Protein AF-A0A4Q0J2Z1-F1 (afdb_monomer)

Mean predicted aligned error: 15.27 Å

Sequence (158 aa):
METSNTNLTDQEILFCDLFAHGEAPFGGNAARCYQEVFNDTSKRTKSRAARLLARPEIQEYLKSLDELTYEEAKYMKTFLRENLISIIEECSTAELRDRKGVIQSPAAMRSIAVNAVKALMELYPVKAAQENKLKIEGSGEGGITFNVIMPEQPKQES

Nearest PDB structures (foldseek):
  8buu-assembly1_9  TM=5.114E-01  e=9.979E+00  Neobacillus vireti

Solvent-accessible surface area (backbone atoms only — not comparable to full-atom values): 9581 Å² total; per-residue (Å²): 132,86,74,77,92,60,102,61,52,74,58,55,49,52,33,46,50,34,25,74,70,30,60,88,81,22,38,79,27,49,42,49,23,40,26,70,62,68,69,40,85,55,95,55,33,54,61,52,29,53,53,52,62,67,34,68,72,49,44,53,50,51,48,50,53,53,51,48,53,50,49,51,51,51,50,50,53,51,53,53,48,54,52,38,50,50,49,35,55,50,38,74,72,63,81,53,58,49,99,86,66,50,76,52,75,64,64,62,40,50,53,52,28,52,52,35,52,50,52,50,42,69,78,50,53,75,69,65,70,63,60,76,78,63,74,74,82,83,81,70,97,72,81,89,78,81,86,80,82,78,82,81,77,81,80,82,81,130

Structure (mmCIF, N/CA/C/O backbone):
data_AF-A0A4Q0J2Z1-F1
#
_entry.id   AF-A0A4Q0J2Z1-F1
#
loop_
_atom_site.group_PDB
_atom_site.id
_atom_site.type_symbol
_atom_site.label_atom_id
_atom_site.label_alt_id
_atom_site.label_comp_id
_atom_site.label_asym_id
_atom_site.label_entity_id
_atom_site.label_seq_id
_atom_site.pdbx_PDB_ins_code
_atom_site.Cartn_x
_atom_site.Cartn_y
_atom_site.Cartn_z
_atom_site.occupancy
_atom_site.B_iso_or_equiv
_atom_site.auth_seq_id
_atom_site.auth_comp_id
_atom_site.auth_asym_id
_atom_site.auth_atom_id
_atom_site.pdbx_PDB_model_num
ATOM 1 N N . MET A 1 1 ? -4.831 -21.238 2.601 1.00 35.28 1 MET A N 1
ATOM 2 C CA . MET A 1 1 ? -4.137 -20.245 3.440 1.00 35.28 1 MET A CA 1
ATOM 3 C C . MET A 1 1 ? -4.874 -20.258 4.760 1.00 35.28 1 MET A C 1
ATOM 5 O O . MET A 1 1 ? -6.058 -19.954 4.767 1.00 35.28 1 MET A O 1
ATOM 9 N N . GLU A 1 2 ? -4.252 -20.814 5.793 1.00 39.03 2 GLU A N 1
ATOM 10 C CA . GLU A 1 2 ? -4.885 -21.040 7.094 1.00 39.03 2 GLU A CA 1
ATOM 11 C C . GLU A 1 2 ? -5.080 -19.693 7.792 1.00 39.03 2 GLU A C 1
ATOM 13 O O . GLU A 1 2 ? -4.124 -18.962 8.035 1.00 39.03 2 GLU A O 1
ATOM 18 N N . THR A 1 3 ? -6.340 -19.348 8.037 1.00 42.78 3 THR A N 1
ATOM 19 C CA . THR A 1 3 ? -6.761 -18.162 8.777 1.00 42.78 3 THR A CA 1
ATOM 20 C C . THR A 1 3 ? -6.237 -18.261 10.201 1.00 42.78 3 THR A C 1
ATOM 22 O O . THR A 1 3 ? -6.555 -19.215 10.913 1.00 42.78 3 THR A O 1
ATOM 25 N N . SER A 1 4 ? -5.428 -17.284 10.601 1.00 49.22 4 SER A N 1
ATOM 26 C CA . SER A 1 4 ? -4.959 -17.079 11.966 1.00 49.22 4 SER A CA 1
ATOM 27 C C . SER A 1 4 ? -6.113 -17.299 12.941 1.00 49.22 4 SER A C 1
ATOM 29 O O . SER A 1 4 ? -7.101 -16.571 12.892 1.00 49.22 4 SER A O 1
ATOM 31 N N . ASN A 1 5 ? -5.996 -18.330 13.780 1.00 54.88 5 ASN A N 1
ATOM 32 C CA . ASN A 1 5 ? -6.941 -18.688 14.836 1.00 54.88 5 ASN A CA 1
ATOM 33 C C . ASN A 1 5 ? -7.319 -17.439 15.641 1.00 54.88 5 ASN A C 1
ATOM 35 O O . ASN A 1 5 ? -6.591 -17.021 16.539 1.00 54.88 5 ASN A O 1
ATOM 39 N N . THR A 1 6 ? -8.444 -16.823 15.308 1.00 61.56 6 THR A N 1
ATOM 40 C CA . THR A 1 6 ? -8.939 -15.645 16.002 1.00 61.56 6 THR A CA 1
ATOM 41 C C . THR A 1 6 ? -10.270 -16.026 16.611 1.00 61.56 6 THR A C 1
ATOM 43 O O . THR A 1 6 ? -11.187 -16.447 15.917 1.00 61.56 6 THR A O 1
ATOM 46 N N . ASN A 1 7 ? -10.372 -15.908 17.936 1.00 80.31 7 ASN A N 1
ATOM 47 C CA . ASN A 1 7 ? -11.615 -16.071 18.700 1.00 80.31 7 ASN A CA 1
ATOM 48 C C . ASN A 1 7 ? -12.602 -14.913 18.420 1.00 80.31 7 ASN A C 1
ATOM 50 O O . ASN A 1 7 ? -13.245 -14.401 19.334 1.00 80.31 7 ASN A O 1
ATOM 54 N N . LEU A 1 8 ? -12.654 -14.447 17.175 1.00 87.25 8 LEU A N 1
ATOM 55 C CA . LEU A 1 8 ? -13.481 -13.355 16.700 1.00 87.25 8 LEU A CA 1
ATOM 56 C C . LEU A 1 8 ? -14.651 -13.950 15.930 1.00 87.25 8 LEU A C 1
ATOM 58 O O . LEU A 1 8 ? -14.504 -14.891 15.155 1.00 87.25 8 LEU A O 1
ATOM 62 N N . THR A 1 9 ? -15.830 -13.404 16.174 1.00 93.12 9 THR A N 1
ATOM 63 C CA . THR A 1 9 ? -17.034 -13.740 15.417 1.00 93.12 9 THR A CA 1
ATOM 64 C C . THR A 1 9 ? -16.987 -13.103 14.028 1.00 93.12 9 THR A C 1
ATOM 66 O O . THR A 1 9 ? -16.350 -12.067 13.836 1.00 93.12 9 THR A O 1
ATOM 69 N N . ASP A 1 10 ? -17.737 -13.656 13.074 1.00 91.81 10 ASP A N 1
ATOM 70 C CA . ASP A 1 10 ? -17.822 -13.117 11.706 1.00 91.81 10 ASP A CA 1
ATOM 71 C C . ASP A 1 10 ? -18.223 -11.631 11.677 1.00 91.81 10 ASP A C 1
ATOM 73 O O . ASP A 1 10 ? -17.737 -10.855 10.858 1.00 91.81 10 ASP A O 1
ATOM 77 N N . GLN A 1 11 ? -19.083 -11.209 12.611 1.00 93.50 11 GLN A N 1
ATOM 78 C CA . GLN A 1 11 ? -19.470 -9.805 12.762 1.00 93.50 11 GLN A CA 1
ATOM 79 C C . GLN A 1 11 ? -18.299 -8.940 13.234 1.00 93.50 11 GLN A C 1
ATOM 81 O O . GLN A 1 11 ? -18.111 -7.826 12.763 1.00 93.50 11 GLN A O 1
ATOM 86 N N . GLU A 1 12 ? -17.487 -9.425 14.165 1.00 93.81 12 GLU A N 1
ATOM 87 C CA . GLU A 1 12 ? -16.335 -8.672 14.660 1.00 93.81 12 GLU A CA 1
ATOM 88 C C . GLU A 1 12 ? -15.240 -8.540 13.602 1.00 93.81 12 GLU A C 1
ATOM 90 O O . GLU A 1 12 ? -14.649 -7.467 13.486 1.00 93.81 12 GLU A O 1
ATOM 95 N N . ILE A 1 13 ? -15.029 -9.588 12.802 1.00 92.94 13 ILE A N 1
ATOM 96 C CA . ILE A 1 13 ? -14.145 -9.561 11.631 1.00 92.94 13 ILE A CA 1
ATOM 97 C C . ILE A 1 13 ? -14.635 -8.498 10.644 1.00 92.94 13 ILE A C 1
ATOM 99 O O . ILE A 1 13 ? -13.903 -7.558 10.339 1.00 92.94 13 ILE A O 1
ATOM 103 N N . LEU A 1 14 ? -15.911 -8.563 10.247 1.00 93.69 14 LEU A N 1
ATOM 104 C CA . LEU A 1 14 ? -16.511 -7.598 9.324 1.00 93.69 14 LEU A CA 1
ATOM 105 C C . LEU A 1 14 ? -16.429 -6.156 9.848 1.00 93.69 14 LEU A C 1
ATOM 107 O O . LEU A 1 14 ? -16.187 -5.223 9.083 1.00 93.69 14 LEU A O 1
ATOM 111 N N . PHE A 1 15 ? -16.612 -5.957 11.156 1.00 95.12 15 PHE A N 1
ATOM 112 C CA . PHE A 1 15 ? -16.440 -4.654 11.793 1.00 95.12 15 PHE A CA 1
ATOM 113 C C . PHE A 1 15 ? -15.008 -4.130 11.650 1.00 95.12 15 PHE A C 1
ATOM 115 O O . PHE A 1 15 ? -14.835 -2.951 11.335 1.00 95.12 15 PHE A O 1
ATOM 122 N N . CYS A 1 16 ? -14.001 -4.975 11.881 1.00 93.88 16 CYS A N 1
ATOM 123 C CA . CYS A 1 16 ? -12.595 -4.593 11.771 1.00 93.88 16 CYS A CA 1
ATOM 124 C C . CYS A 1 16 ? -12.211 -4.271 10.326 1.00 93.88 16 CYS A C 1
ATOM 126 O O . CYS A 1 16 ? -11.628 -3.216 10.088 1.00 93.88 16 CYS A O 1
ATOM 128 N N . ASP A 1 17 ? -12.615 -5.110 9.371 1.00 91.38 17 ASP A N 1
ATOM 129 C CA . ASP A 1 17 ? -12.336 -4.909 7.947 1.00 91.38 17 ASP A CA 1
ATOM 130 C C . ASP A 1 17 ? -12.971 -3.602 7.443 1.00 91.38 17 ASP A C 1
ATOM 132 O O . ASP A 1 17 ? -12.315 -2.777 6.805 1.00 91.38 17 ASP A O 1
ATOM 136 N N . LEU A 1 18 ? -14.239 -3.353 7.794 1.00 93.38 18 LEU A N 1
ATOM 137 C CA . LEU A 1 18 ? -14.944 -2.123 7.426 1.00 93.38 18 LEU A CA 1
ATOM 138 C C . LEU A 1 18 ? -14.343 -0.884 8.112 1.00 93.38 18 LEU A C 1
ATOM 140 O O . LEU A 1 18 ? -14.345 0.206 7.544 1.00 93.38 18 LEU A O 1
ATOM 144 N N . PHE A 1 19 ? -13.832 -1.026 9.335 1.00 93.50 19 PHE A N 1
ATOM 145 C CA . PHE A 1 19 ? -13.182 0.063 10.062 1.00 93.50 19 PHE A CA 1
ATOM 146 C C . PHE A 1 19 ? -11.796 0.410 9.500 1.00 93.50 19 PHE A C 1
ATOM 148 O O . PHE A 1 19 ? -11.483 1.599 9.392 1.00 93.50 19 PHE A O 1
ATOM 155 N N . ALA A 1 20 ? -10.995 -0.596 9.139 1.00 90.19 20 ALA A N 1
ATOM 156 C CA . ALA A 1 20 ? -9.628 -0.435 8.644 1.00 90.19 20 ALA A CA 1
ATOM 157 C C . ALA A 1 20 ? -9.569 -0.080 7.149 1.00 90.19 20 ALA A C 1
ATOM 159 O O . ALA A 1 20 ? -8.785 0.780 6.750 1.00 90.19 20 ALA A O 1
ATOM 160 N N . HIS A 1 21 ? -10.407 -0.711 6.324 1.00 87.44 21 HIS A N 1
ATOM 161 C CA . HIS A 1 21 ? -10.345 -0.612 4.859 1.00 87.44 21 HIS A CA 1
ATOM 162 C C . HIS A 1 21 ? -11.595 0.003 4.223 1.00 87.44 21 HIS A C 1
ATOM 164 O O . HIS A 1 21 ? -11.620 0.234 3.016 1.00 87.44 21 HIS A O 1
ATOM 170 N N . GLY A 1 22 ? -12.643 0.270 5.004 1.00 86.75 22 GLY A N 1
ATOM 171 C CA . GLY A 1 22 ? -13.870 0.855 4.479 1.00 86.75 22 GLY A CA 1
ATOM 172 C C . GLY A 1 22 ? -13.675 2.276 3.954 1.00 86.75 22 GLY A C 1
ATOM 173 O O . GLY A 1 22 ? -12.911 3.076 4.494 1.00 86.75 22 GLY A O 1
ATOM 174 N N . GLU A 1 23 ? -14.435 2.625 2.922 1.00 86.12 23 GLU A N 1
ATOM 175 C CA . GLU A 1 23 ? -14.504 3.995 2.418 1.00 86.12 23 GLU A CA 1
ATOM 176 C C . GLU A 1 23 ? -15.365 4.885 3.333 1.00 86.12 23 GLU A C 1
ATOM 178 O O . GLU A 1 23 ? -16.066 4.418 4.238 1.00 86.12 23 GLU A O 1
ATOM 183 N N . ALA A 1 24 ? -15.335 6.202 3.112 1.00 85.25 24 ALA A N 1
ATOM 184 C CA . ALA A 1 24 ? -16.236 7.117 3.807 1.00 85.25 24 ALA A CA 1
ATOM 185 C C . ALA A 1 24 ? -17.707 6.735 3.517 1.00 85.25 24 ALA A C 1
ATOM 187 O O . ALA A 1 24 ? -18.055 6.536 2.354 1.00 85.25 24 ALA A O 1
ATOM 188 N N . PRO A 1 25 ? -18.598 6.659 4.530 1.00 88.62 25 PRO A N 1
ATOM 189 C CA . PRO A 1 25 ? -18.484 7.217 5.886 1.00 88.62 25 PRO A CA 1
ATOM 190 C C . PRO A 1 25 ? -17.962 6.256 6.976 1.00 88.62 25 PRO A C 1
ATOM 192 O O . PRO A 1 25 ? -18.089 6.582 8.162 1.00 88.62 25 PRO A O 1
ATOM 195 N N . PHE A 1 26 ? -17.440 5.086 6.608 1.00 90.00 26 PHE A N 1
ATOM 196 C CA . PHE A 1 26 ? -17.114 3.992 7.527 1.00 90.00 26 PHE A CA 1
ATOM 197 C C . PHE A 1 26 ? -15.646 3.971 7.962 1.00 90.00 26 PHE A C 1
ATOM 199 O O . PHE A 1 26 ? -15.391 3.836 9.157 1.00 90.00 26 PHE A O 1
ATOM 206 N N . GLY A 1 27 ? -14.699 4.181 7.043 1.00 88.19 27 GLY A N 1
ATOM 207 C CA . GLY A 1 27 ? -13.262 4.158 7.347 1.00 88.19 27 GLY A CA 1
ATOM 208 C C . GLY A 1 27 ? -12.890 5.056 8.529 1.00 88.19 27 GLY A C 1
ATOM 209 O O . GLY A 1 27 ? -13.187 6.254 8.534 1.00 88.19 27 GLY A O 1
ATOM 210 N N . GLY A 1 28 ? -12.298 4.467 9.574 1.00 87.56 28 GLY A N 1
ATOM 211 C CA . GLY A 1 28 ? -11.940 5.160 10.819 1.00 87.56 28 GLY A CA 1
ATOM 212 C C . GLY A 1 28 ? -13.124 5.605 11.697 1.00 87.56 28 GLY A C 1
ATOM 213 O O . GLY A 1 28 ? -12.924 6.179 12.771 1.00 87.56 28 GLY A O 1
ATOM 214 N N . ASN A 1 29 ? -14.370 5.329 11.303 1.00 93.12 29 ASN A N 1
ATOM 215 C CA . ASN A 1 29 ? -15.574 5.706 12.036 1.00 93.12 29 ASN A CA 1
ATOM 216 C C . ASN A 1 29 ? -16.217 4.502 12.730 1.00 93.12 29 ASN A C 1
ATOM 218 O O . ASN A 1 29 ? -17.210 3.933 12.273 1.00 93.12 29 ASN A O 1
ATOM 222 N N . ALA A 1 30 ? -15.702 4.187 13.918 1.00 93.06 30 ALA A N 1
ATOM 223 C CA . ALA A 1 30 ? -16.147 3.051 14.725 1.00 93.06 30 ALA A CA 1
ATOM 224 C C . ALA A 1 30 ? -17.668 3.023 14.952 1.00 93.06 30 ALA A C 1
ATOM 226 O O . ALA A 1 30 ? -18.289 1.965 14.956 1.00 93.06 30 ALA A O 1
ATOM 227 N N . ALA A 1 31 ? -18.297 4.187 15.130 1.00 93.19 31 ALA A N 1
ATOM 228 C CA . ALA A 1 31 ? -19.732 4.258 15.381 1.00 93.19 31 ALA A CA 1
ATOM 229 C C . ALA A 1 31 ? -20.560 3.873 14.148 1.00 93.19 31 ALA A C 1
ATOM 231 O O . ALA A 1 31 ? -21.585 3.213 14.298 1.00 93.19 31 ALA A O 1
ATOM 232 N N . ARG A 1 32 ? -20.125 4.273 12.946 1.00 93.31 32 ARG A N 1
ATOM 233 C CA . ARG A 1 32 ? -20.798 3.909 11.692 1.00 93.31 32 ARG A CA 1
ATOM 234 C C . ARG A 1 32 ? -20.575 2.442 11.346 1.00 93.31 32 ARG A C 1
ATOM 236 O O . ARG A 1 32 ? -21.550 1.777 11.023 1.00 93.31 32 ARG A O 1
ATOM 243 N N . CYS A 1 33 ? -19.358 1.921 11.513 1.00 94.00 33 CYS A N 1
ATOM 244 C CA . CYS A 1 33 ? -19.092 0.494 11.307 1.00 94.00 33 CYS A CA 1
ATOM 245 C C . CYS A 1 33 ? -19.929 -0.375 12.251 1.00 94.00 33 CYS A C 1
ATOM 247 O O . CYS A 1 33 ? -20.535 -1.351 11.829 1.00 94.00 33 CYS A O 1
ATOM 249 N N . TYR A 1 34 ? -20.029 0.008 13.528 1.00 94.88 34 TYR A N 1
ATOM 250 C CA . TYR A 1 34 ? -20.814 -0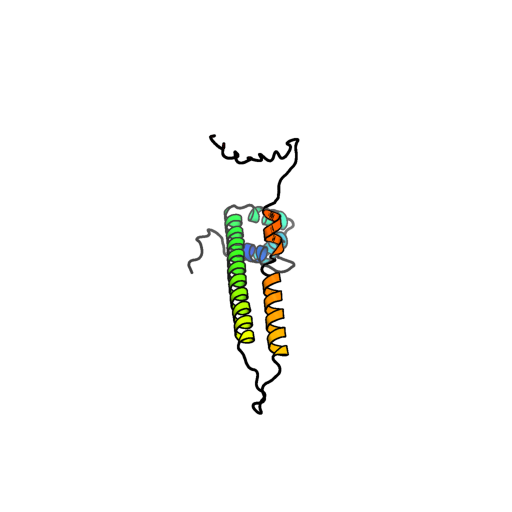.752 14.502 1.00 94.88 34 TYR A CA 1
ATOM 251 C C . TYR A 1 34 ? -22.319 -0.700 14.206 1.00 94.88 34 TYR A C 1
ATOM 253 O O . TYR A 1 34 ? -23.017 -1.692 14.391 1.00 94.88 34 TYR A O 1
ATOM 261 N N . GLN A 1 35 ? -22.824 0.450 13.742 1.00 94.81 35 GLN A N 1
ATOM 262 C CA . GLN A 1 35 ? -24.215 0.591 13.297 1.00 94.81 35 GLN A CA 1
ATOM 263 C C . GLN A 1 35 ? -24.539 -0.347 12.141 1.00 94.81 35 GLN A C 1
ATOM 265 O O . GLN A 1 35 ? -25.585 -0.981 12.179 1.00 94.81 35 GLN A O 1
ATOM 270 N N . GLU A 1 36 ? -23.655 -0.417 11.149 1.00 94.12 36 GLU A N 1
ATOM 271 C CA . GLU A 1 36 ? -23.859 -1.219 9.944 1.00 94.12 36 GLU A CA 1
ATOM 272 C C . GLU A 1 36 ? -23.785 -2.718 10.234 1.00 94.12 36 GLU A C 1
ATOM 274 O O . GLU A 1 36 ? -24.620 -3.488 9.783 1.00 94.12 36 GLU A O 1
ATOM 279 N N . VAL A 1 37 ? -22.803 -3.137 11.030 1.00 94.81 37 VAL A N 1
ATOM 280 C CA . VAL A 1 37 ? -22.525 -4.561 11.249 1.00 94.81 37 VAL A CA 1
ATOM 281 C C . VAL A 1 37 ? -23.451 -5.191 12.289 1.00 94.81 37 VAL A C 1
ATOM 283 O O . VAL A 1 37 ? -23.869 -6.337 12.140 1.00 94.81 37 VAL A O 1
ATOM 286 N N . PHE A 1 38 ? -23.785 -4.453 13.351 1.00 93.44 38 PHE A N 1
ATOM 287 C CA . PHE A 1 38 ? -24.616 -4.958 14.450 1.00 93.44 38 PHE A CA 1
ATOM 288 C C . PHE A 1 38 ? -26.062 -4.445 14.397 1.00 93.44 38 PHE A C 1
ATOM 290 O O . PHE A 1 38 ? -26.837 -4.717 15.315 1.00 93.44 38 PHE A O 1
ATOM 297 N N . ASN A 1 39 ? -26.429 -3.673 13.367 1.00 91.56 39 ASN A N 1
ATOM 298 C CA . ASN A 1 39 ? -27.729 -3.006 13.223 1.00 91.56 39 ASN A CA 1
ATOM 299 C C . ASN A 1 39 ? -28.158 -2.201 14.475 1.00 91.56 39 ASN A C 1
ATOM 301 O O . ASN A 1 39 ? -29.349 -2.046 14.757 1.00 91.56 39 ASN A O 1
ATOM 305 N N . ASP A 1 40 ? -27.200 -1.672 15.251 1.00 88.38 40 ASP A N 1
ATOM 306 C CA . ASP A 1 40 ? -27.466 -0.948 16.503 1.00 88.38 40 ASP A CA 1
ATOM 307 C C . ASP A 1 40 ? -27.585 0.563 16.262 1.00 88.38 40 ASP A C 1
ATOM 309 O O . ASP A 1 40 ? -26.588 1.287 16.236 1.00 88.38 40 ASP A O 1
ATOM 313 N N . THR A 1 41 ? -28.815 1.068 16.168 1.00 87.19 41 THR A N 1
ATOM 314 C CA . THR A 1 41 ? -29.123 2.504 16.019 1.00 87.19 41 THR A CA 1
ATOM 315 C C . THR A 1 41 ? -29.258 3.255 17.352 1.00 87.19 41 THR A C 1
ATOM 317 O O . THR A 1 41 ? -29.708 4.404 17.391 1.00 87.19 41 THR A O 1
ATOM 320 N N . SER A 1 42 ? -28.878 2.641 18.477 1.00 88.44 42 SER A N 1
ATOM 321 C CA . SER A 1 42 ? -29.045 3.241 19.800 1.00 88.44 42 SER A CA 1
ATOM 322 C C . SER A 1 42 ? -28.116 4.435 20.057 1.00 88.44 42 SER A C 1
ATOM 324 O O . SER A 1 42 ? -27.049 4.615 19.473 1.00 88.44 42 SER A O 1
ATOM 326 N N . LYS A 1 43 ? -28.462 5.249 21.063 1.00 87.31 43 LYS A N 1
ATOM 327 C CA . LYS A 1 43 ? -27.582 6.331 21.548 1.00 87.31 43 LYS A CA 1
ATOM 328 C C . LYS A 1 43 ? -26.266 5.813 22.156 1.00 87.31 43 LYS A C 1
ATOM 330 O O . LYS A 1 43 ? -25.355 6.603 22.390 1.00 87.31 43 LYS A O 1
ATOM 335 N N . ARG A 1 44 ? -26.164 4.505 22.438 1.00 89.12 44 ARG A N 1
ATOM 336 C CA . ARG A 1 44 ? -24.989 3.858 23.046 1.00 89.12 44 ARG A CA 1
ATOM 337 C C . ARG A 1 44 ? -24.025 3.273 22.014 1.00 89.12 44 ARG A C 1
ATOM 339 O O . ARG A 1 44 ? -22.961 2.811 22.411 1.00 89.12 44 ARG A O 1
ATOM 346 N N . THR A 1 45 ? -24.332 3.332 20.718 1.00 91.25 45 THR A N 1
ATOM 347 C CA . THR A 1 45 ? -23.480 2.734 19.681 1.00 91.25 45 THR A CA 1
ATOM 348 C C . THR A 1 45 ? -22.039 3.235 19.746 1.00 91.25 45 THR A C 1
ATOM 350 O O . THR A 1 45 ? -21.111 2.438 19.701 1.00 91.25 45 THR A O 1
ATOM 353 N N . LYS A 1 46 ? -21.828 4.538 19.977 1.00 90.12 46 LYS A N 1
ATOM 354 C CA . LYS A 1 46 ? -20.476 5.105 20.126 1.00 90.12 46 LYS A CA 1
ATOM 355 C C . LYS A 1 46 ? -19.674 4.441 21.251 1.00 90.12 46 LYS A C 1
ATOM 357 O O . LYS A 1 46 ? -18.514 4.099 21.054 1.00 90.12 46 LYS A O 1
ATOM 362 N N . SER A 1 47 ? -20.281 4.248 22.424 1.00 93.12 47 SER A N 1
ATOM 363 C CA . SER A 1 47 ? -19.584 3.654 23.571 1.00 93.12 47 SER A CA 1
ATOM 364 C C . SER A 1 47 ? -19.405 2.143 23.433 1.00 93.12 47 SER A C 1
ATOM 366 O O . SER A 1 47 ? -18.419 1.604 23.931 1.00 93.12 47 SER A O 1
ATOM 368 N N . ARG A 1 48 ? -20.320 1.456 22.739 1.00 93.12 48 ARG A N 1
ATOM 369 C CA . ARG A 1 48 ? -20.186 0.030 22.406 1.00 93.12 48 ARG A CA 1
ATOM 370 C C . ARG A 1 48 ? -19.084 -0.218 21.383 1.00 93.12 48 ARG A C 1
ATOM 372 O O . ARG A 1 48 ? -18.243 -1.073 21.627 1.00 93.12 48 ARG A O 1
ATOM 379 N N . ALA A 1 49 ? -19.033 0.581 20.321 1.00 93.81 49 ALA A N 1
ATOM 380 C CA . ALA A 1 49 ? -17.975 0.523 19.319 1.00 93.81 49 ALA A CA 1
ATOM 381 C C . ALA A 1 49 ? -16.594 0.789 19.937 1.00 93.81 49 ALA A C 1
ATOM 383 O O . ALA A 1 49 ? -15.659 0.028 19.717 1.00 93.81 49 ALA A O 1
ATOM 384 N N . ALA A 1 50 ? -16.481 1.817 20.787 1.00 93.81 50 ALA A N 1
ATOM 385 C CA . ALA A 1 50 ? -15.237 2.108 21.499 1.00 93.81 50 ALA A CA 1
ATOM 386 C C . ALA A 1 50 ? -14.814 0.962 22.435 1.00 93.81 50 ALA A C 1
ATOM 388 O O . ALA A 1 50 ? -13.633 0.645 22.531 1.00 93.81 50 ALA A O 1
ATOM 389 N N . ARG A 1 51 ? -15.773 0.312 23.108 1.00 95.12 51 ARG A N 1
ATOM 390 C CA . ARG A 1 51 ? -15.497 -0.860 23.951 1.00 95.12 51 ARG A CA 1
ATOM 391 C C . ARG A 1 51 ? -15.044 -2.064 23.127 1.00 95.12 51 ARG A C 1
ATOM 393 O O . ARG A 1 51 ? -14.176 -2.792 23.590 1.00 95.12 51 ARG A O 1
ATOM 400 N N . LEU A 1 52 ? -15.621 -2.265 21.942 1.00 93.44 52 LEU A N 1
ATOM 401 C CA . LEU A 1 52 ? -15.213 -3.327 21.026 1.00 93.44 52 LEU A CA 1
ATOM 402 C C . LEU A 1 52 ? -13.760 -3.118 20.576 1.00 93.44 52 LEU A C 1
ATOM 404 O O . LEU A 1 52 ? -12.952 -4.021 20.734 1.00 93.44 52 LEU A O 1
ATOM 408 N N . LEU A 1 53 ? -13.406 -1.904 20.146 1.00 94.06 53 LEU A N 1
ATOM 409 C CA . LEU A 1 53 ? -12.035 -1.544 19.752 1.00 94.06 53 LEU A CA 1
ATOM 410 C C . LEU A 1 53 ? -11.004 -1.617 20.888 1.00 94.06 53 LEU A C 1
ATOM 412 O O . LEU A 1 53 ? -9.809 -1.707 20.626 1.00 94.06 53 LEU A O 1
ATOM 416 N N . ALA A 1 54 ? -11.442 -1.552 22.145 1.00 94.44 54 ALA A N 1
ATOM 417 C CA . ALA A 1 54 ? -10.562 -1.664 23.305 1.00 94.44 54 ALA A CA 1
ATOM 418 C C . ALA A 1 54 ? -10.241 -3.119 23.692 1.00 94.44 54 ALA A C 1
ATOM 420 O O . ALA A 1 54 ? -9.458 -3.335 24.616 1.00 94.44 54 ALA A O 1
ATOM 421 N N . ARG A 1 55 ? -10.864 -4.118 23.048 1.00 94.94 55 ARG A N 1
ATOM 422 C CA . ARG A 1 55 ? -10.591 -5.533 23.331 1.00 94.94 55 ARG A CA 1
ATOM 423 C C . ARG A 1 55 ? -9.254 -5.956 22.717 1.00 94.94 55 ARG A C 1
ATOM 425 O O . ARG A 1 55 ? -9.012 -5.628 21.556 1.00 94.94 55 ARG A O 1
ATOM 432 N N . PRO A 1 56 ? -8.414 -6.705 23.451 1.00 93.50 56 PRO A N 1
ATOM 433 C CA . PRO A 1 56 ? -7.080 -7.063 22.982 1.00 93.50 56 PRO A CA 1
ATOM 434 C C . PRO A 1 56 ? -7.121 -7.915 21.709 1.00 93.50 56 PRO A C 1
ATOM 436 O O . PRO A 1 56 ? -6.359 -7.646 20.789 1.00 93.50 56 PRO A O 1
ATOM 439 N N . GLU A 1 57 ? -8.062 -8.856 21.596 1.00 92.50 57 GLU A N 1
ATOM 440 C CA . GLU A 1 57 ? -8.217 -9.686 20.395 1.00 92.50 57 GLU A CA 1
ATOM 441 C C . GLU A 1 57 ? -8.590 -8.874 19.140 1.00 92.50 57 GLU A C 1
ATOM 443 O O . GLU A 1 57 ? -8.123 -9.171 18.044 1.00 92.50 57 GLU A O 1
ATOM 448 N N . ILE A 1 58 ? -9.380 -7.806 19.298 1.00 93.50 58 ILE A N 1
ATOM 449 C CA . ILE A 1 58 ? -9.754 -6.895 18.204 1.00 93.50 58 ILE A CA 1
ATOM 450 C C . ILE A 1 58 ? -8.546 -6.057 17.784 1.00 93.50 58 ILE A C 1
ATOM 452 O O . ILE A 1 58 ? -8.300 -5.872 16.596 1.00 93.50 58 ILE A O 1
ATOM 456 N N . GLN A 1 59 ? -7.778 -5.556 18.755 1.00 93.31 59 GLN A N 1
ATOM 457 C CA . GLN A 1 59 ? -6.565 -4.783 18.484 1.00 93.31 59 GLN A CA 1
ATOM 458 C C . GLN A 1 59 ? -5.494 -5.623 17.785 1.00 93.31 59 GLN A C 1
ATOM 460 O O . GLN A 1 59 ? -4.831 -5.127 16.879 1.00 93.31 59 GLN A O 1
ATOM 465 N N . GLU A 1 60 ? -5.337 -6.886 18.183 1.00 92.75 60 GLU A N 1
ATOM 466 C CA . GLU A 1 60 ? -4.410 -7.821 17.547 1.00 92.75 60 GLU A CA 1
ATOM 467 C C . GLU A 1 60 ? -4.805 -8.110 16.093 1.00 92.75 60 GLU A C 1
ATOM 469 O O . GLU A 1 60 ? -3.947 -8.081 15.212 1.00 92.75 60 GLU A O 1
ATOM 474 N N . TYR A 1 61 ? -6.099 -8.297 15.819 1.00 91.56 61 TYR A N 1
ATOM 475 C CA . TYR A 1 61 ? -6.591 -8.475 14.452 1.00 91.56 61 TYR A CA 1
ATOM 476 C C . TYR A 1 61 ? -6.449 -7.204 13.600 1.00 91.56 61 TYR A C 1
ATOM 478 O O . TYR A 1 61 ? -5.970 -7.266 12.476 1.00 91.56 61 TYR A O 1
ATOM 486 N N . LEU A 1 62 ? -6.771 -6.022 14.132 1.00 90.88 62 LEU A N 1
ATOM 487 C CA . LEU A 1 62 ? -6.538 -4.763 13.409 1.00 90.88 62 LEU A CA 1
ATOM 488 C C . LEU A 1 62 ? -5.056 -4.563 13.074 1.00 90.88 62 LEU A C 1
ATOM 490 O O . LEU A 1 62 ? -4.720 -4.128 11.977 1.00 90.88 62 LEU A O 1
ATOM 494 N N . LYS A 1 63 ? -4.162 -4.938 13.992 1.00 90.50 63 LYS A N 1
ATOM 495 C CA . LYS A 1 63 ? -2.724 -4.896 13.739 1.00 90.50 63 LYS A CA 1
ATOM 496 C C . LYS A 1 63 ? -2.309 -5.869 12.631 1.00 90.50 63 LYS A C 1
ATOM 498 O O . LYS A 1 63 ? -1.452 -5.521 11.825 1.00 90.50 63 LYS A O 1
ATOM 503 N N . SER A 1 64 ? -2.902 -7.062 12.565 1.00 88.19 64 SER A N 1
ATOM 504 C CA . SER A 1 64 ? -2.597 -8.013 11.491 1.00 88.19 64 SER A CA 1
ATOM 505 C C . SER A 1 64 ? -3.090 -7.524 10.123 1.00 88.19 64 SER A C 1
ATOM 507 O O . SER A 1 64 ? -2.405 -7.750 9.127 1.00 88.19 64 SER A O 1
ATOM 509 N N . LEU A 1 65 ? -4.208 -6.788 10.066 1.00 85.94 65 LEU A N 1
ATOM 510 C CA . LEU A 1 65 ? -4.669 -6.101 8.851 1.00 85.94 65 LEU A CA 1
ATOM 511 C C . LEU A 1 65 ? -3.694 -4.997 8.402 1.00 85.94 65 LEU A C 1
ATOM 513 O O . LEU A 1 65 ? -3.384 -4.880 7.213 1.00 85.94 65 LEU A O 1
ATOM 517 N N . ASP A 1 66 ? -3.160 -4.214 9.342 1.00 82.38 66 ASP A N 1
ATOM 518 C CA . ASP A 1 66 ? -2.130 -3.205 9.054 1.00 82.38 66 ASP A CA 1
ATOM 519 C C . ASP A 1 66 ? -0.814 -3.849 8.567 1.00 82.38 66 ASP A C 1
ATOM 521 O O . ASP A 1 66 ? -0.164 -3.354 7.645 1.00 82.38 66 ASP A O 1
ATOM 525 N N . GLU A 1 67 ? -0.410 -4.979 9.154 1.00 82.00 67 GLU A N 1
ATOM 526 C CA . GLU A 1 67 ? 0.771 -5.736 8.717 1.00 82.00 67 GLU A CA 1
ATOM 527 C C . GLU A 1 67 ? 0.572 -6.336 7.316 1.00 82.00 67 GLU A C 1
ATOM 529 O O . GLU A 1 67 ? 1.481 -6.270 6.482 1.00 82.00 67 GLU A O 1
ATOM 534 N N . LEU A 1 68 ? -0.621 -6.864 7.024 1.00 73.88 68 LEU A N 1
ATOM 535 C CA . LEU A 1 68 ? -0.963 -7.382 5.701 1.00 73.88 68 LEU A CA 1
ATOM 536 C C . LEU A 1 68 ? -0.920 -6.273 4.648 1.00 73.88 68 LEU A C 1
ATOM 538 O O . LEU A 1 68 ? -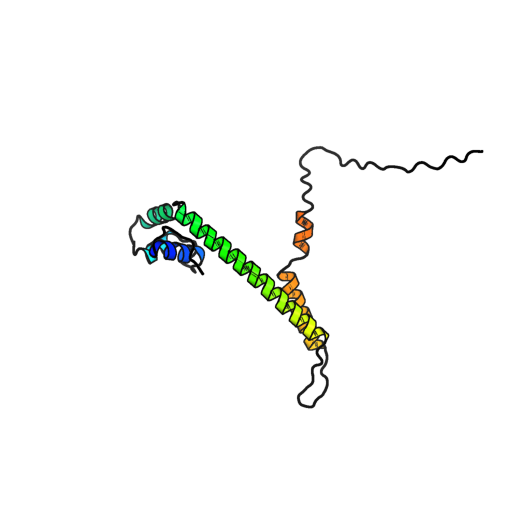0.243 -6.430 3.636 1.00 73.88 68 LEU A O 1
ATOM 542 N N . THR A 1 69 ? -1.562 -5.133 4.908 1.00 78.44 69 THR A N 1
ATOM 543 C CA . THR A 1 69 ? -1.538 -3.987 3.984 1.00 78.44 69 THR A CA 1
ATOM 544 C C . THR A 1 69 ? -0.133 -3.421 3.792 1.00 78.44 69 THR A C 1
ATOM 546 O O . THR A 1 69 ? 0.224 -3.009 2.686 1.00 78.44 69 THR A O 1
ATOM 549 N N . TYR A 1 70 ? 0.706 -3.440 4.830 1.00 76.44 70 TYR A N 1
ATOM 550 C CA . TYR A 1 70 ? 2.115 -3.079 4.708 1.00 76.44 70 TYR A CA 1
ATOM 551 C C . TYR A 1 70 ? 2.881 -4.036 3.783 1.00 76.44 70 TYR A C 1
ATOM 553 O O . TYR A 1 70 ? 3.615 -3.584 2.897 1.00 76.44 70 TYR A O 1
ATOM 561 N N . GLU A 1 71 ? 2.715 -5.350 3.958 1.00 77.94 71 GLU A N 1
ATOM 562 C CA . GLU A 1 71 ? 3.343 -6.342 3.084 1.00 77.94 71 GLU A CA 1
ATOM 563 C C . GLU A 1 71 ? 2.806 -6.235 1.650 1.00 77.94 71 GLU A C 1
ATOM 565 O O . GLU A 1 71 ? 3.602 -6.181 0.714 1.00 77.94 71 GLU A O 1
ATOM 570 N N . G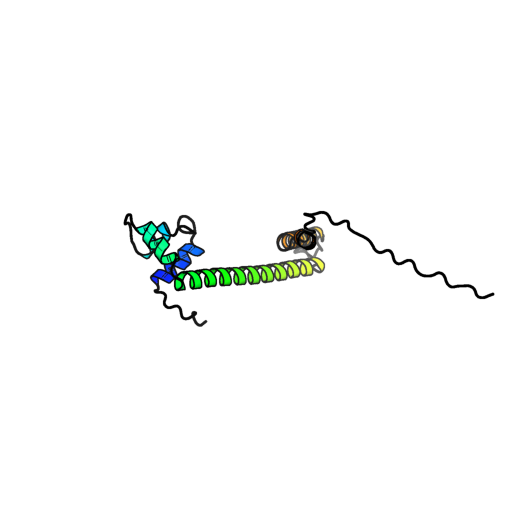LU A 1 72 ? 1.494 -6.090 1.447 1.00 79.44 72 GLU A N 1
ATOM 571 C CA . GLU A 1 72 ? 0.888 -5.850 0.130 1.00 79.44 72 GLU A CA 1
ATOM 572 C C . GLU A 1 72 ? 1.467 -4.603 -0.546 1.00 79.44 72 GLU A C 1
ATOM 574 O O . GLU A 1 72 ? 1.886 -4.661 -1.705 1.00 79.44 72 GLU A O 1
ATOM 579 N N . ALA A 1 73 ? 1.580 -3.487 0.178 1.00 78.56 73 ALA A N 1
ATOM 580 C CA . ALA A 1 73 ? 2.193 -2.266 -0.334 1.00 78.56 73 ALA A CA 1
ATOM 581 C C . ALA A 1 73 ? 3.674 -2.471 -0.702 1.00 78.56 73 ALA A C 1
ATOM 583 O O . ALA A 1 73 ? 4.150 -1.941 -1.710 1.00 78.56 73 ALA A O 1
ATOM 584 N N . LYS A 1 74 ? 4.417 -3.266 0.075 1.00 82.50 74 LYS A N 1
ATOM 585 C CA . LYS A 1 74 ? 5.823 -3.613 -0.184 1.00 82.50 74 LYS A CA 1
ATOM 586 C C . LYS A 1 74 ? 5.987 -4.526 -1.401 1.00 82.50 74 LYS A C 1
ATOM 588 O O . LYS A 1 74 ? 6.877 -4.274 -2.225 1.00 82.50 74 LYS A O 1
ATOM 593 N N . TYR A 1 75 ? 5.128 -5.533 -1.558 1.00 85.44 75 TYR A N 1
ATOM 594 C CA . TYR A 1 75 ? 5.078 -6.369 -2.759 1.00 85.44 75 TYR A CA 1
ATOM 595 C C . TYR A 1 75 ? 4.728 -5.526 -3.979 1.00 85.44 75 TYR A C 1
ATOM 597 O O . TYR A 1 75 ? 5.453 -5.567 -4.970 1.00 85.44 75 TYR A O 1
ATOM 605 N N . MET A 1 76 ? 3.695 -4.687 -3.883 1.00 83.56 76 MET A N 1
ATOM 606 C CA . MET A 1 76 ? 3.286 -3.786 -4.960 1.00 83.56 76 MET A CA 1
ATOM 607 C C . MET A 1 76 ? 4.423 -2.844 -5.361 1.00 83.56 76 MET A C 1
ATOM 609 O O . MET A 1 76 ? 4.703 -2.665 -6.543 1.00 83.56 76 MET A O 1
ATOM 613 N N . LYS A 1 77 ? 5.148 -2.287 -4.387 1.00 85.00 77 LYS A N 1
ATOM 614 C CA . LYS A 1 77 ? 6.308 -1.428 -4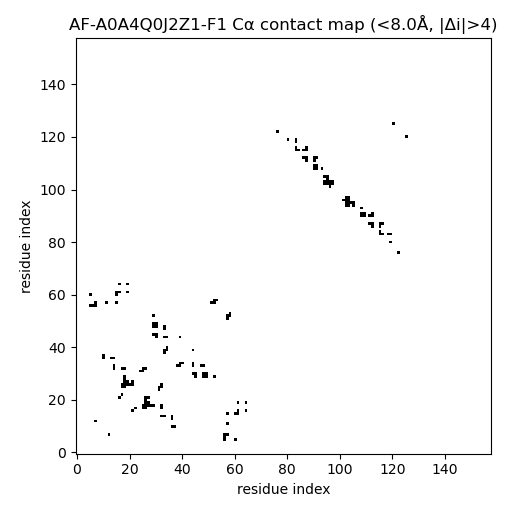.646 1.00 85.00 77 LYS A CA 1
ATOM 615 C C . LYS A 1 77 ? 7.427 -2.168 -5.383 1.00 85.00 77 LYS A C 1
ATOM 617 O O . LYS A 1 77 ? 8.029 -1.606 -6.297 1.00 85.00 77 LYS A O 1
ATOM 622 N N . THR A 1 78 ? 7.698 -3.414 -4.999 1.00 87.25 78 THR A N 1
ATOM 623 C CA . THR A 1 78 ? 8.691 -4.276 -5.662 1.00 87.25 78 THR A CA 1
ATOM 624 C C . THR A 1 78 ? 8.261 -4.614 -7.086 1.00 87.25 78 THR A C 1
ATOM 626 O O . THR A 1 78 ? 9.026 -4.400 -8.022 1.00 87.25 78 THR A O 1
ATOM 629 N N . PHE A 1 79 ? 7.006 -5.025 -7.264 1.00 90.06 79 PHE A N 1
ATOM 630 C CA . PHE A 1 79 ? 6.426 -5.334 -8.566 1.00 90.06 79 PHE A CA 1
ATOM 631 C C . PHE A 1 79 ? 6.477 -4.128 -9.514 1.00 90.06 79 PHE A C 1
ATOM 633 O O . PHE A 1 79 ? 6.976 -4.233 -10.634 1.00 90.06 79 PHE A O 1
ATOM 640 N N . LEU A 1 80 ? 6.028 -2.951 -9.063 1.00 91.38 80 LEU A N 1
ATOM 641 C CA . LEU A 1 80 ? 6.083 -1.721 -9.858 1.00 91.38 80 LEU A CA 1
ATOM 642 C C . LEU A 1 80 ? 7.522 -1.358 -10.239 1.00 91.38 80 LEU A C 1
ATOM 644 O O . LEU A 1 80 ? 7.775 -0.958 -11.372 1.00 91.38 80 LEU A O 1
ATOM 648 N N . ARG A 1 81 ? 8.476 -1.531 -9.319 1.00 92.19 81 ARG A N 1
ATOM 649 C CA . ARG A 1 81 ? 9.897 -1.294 -9.589 1.00 92.19 81 ARG A CA 1
ATOM 650 C C . ARG A 1 81 ? 10.420 -2.194 -10.705 1.00 92.19 81 ARG A C 1
ATOM 652 O O . ARG A 1 81 ? 11.056 -1.685 -11.622 1.00 92.19 81 ARG A O 1
ATOM 659 N N . GLU A 1 82 ? 10.191 -3.499 -10.613 1.00 93.94 82 GLU A N 1
ATOM 660 C CA . GLU A 1 82 ? 10.672 -4.472 -11.602 1.00 93.94 82 GLU A CA 1
ATOM 661 C C . GLU A 1 82 ? 10.095 -4.186 -12.991 1.00 93.94 82 GLU A C 1
ATOM 663 O O . GLU A 1 82 ? 10.839 -4.140 -13.969 1.00 93.94 82 GLU A O 1
ATOM 668 N N . ASN A 1 83 ? 8.800 -3.869 -13.069 1.00 94.62 83 ASN A N 1
ATOM 669 C CA . ASN A 1 83 ? 8.154 -3.489 -14.327 1.00 94.62 83 ASN A CA 1
ATOM 670 C C . ASN A 1 83 ? 8.745 -2.202 -14.919 1.00 94.62 83 ASN A C 1
ATOM 672 O O . ASN A 1 83 ? 9.019 -2.139 -16.115 1.00 94.62 83 ASN A O 1
ATOM 676 N N . LEU A 1 84 ? 8.974 -1.174 -14.096 1.00 95.00 84 LEU A N 1
ATOM 677 C CA . LEU A 1 84 ? 9.577 0.076 -14.564 1.00 95.00 84 LEU A CA 1
ATOM 678 C C . LEU A 1 84 ? 11.017 -0.133 -15.059 1.00 95.00 84 LEU A C 1
ATOM 680 O O . LEU A 1 84 ? 11.401 0.491 -16.045 1.00 95.00 84 LEU A O 1
ATOM 684 N N . ILE A 1 85 ? 11.793 -1.017 -14.422 1.00 94.25 85 ILE A N 1
ATOM 685 C CA . ILE A 1 85 ? 13.135 -1.398 -14.894 1.00 94.25 85 ILE A CA 1
ATOM 686 C C . ILE A 1 85 ? 13.042 -2.123 -16.242 1.00 94.25 85 ILE A C 1
ATOM 688 O O . ILE A 1 85 ? 13.737 -1.716 -17.172 1.00 94.25 85 ILE A O 1
ATOM 692 N N . SER A 1 86 ? 12.139 -3.102 -16.383 1.00 95.50 86 SER A N 1
ATOM 693 C CA . SER A 1 86 ? 11.908 -3.809 -17.655 1.00 95.50 86 SER A CA 1
ATOM 694 C C . SER A 1 86 ? 11.595 -2.835 -18.790 1.00 95.50 86 SER A C 1
ATOM 696 O O . SER A 1 86 ? 12.230 -2.873 -19.840 1.00 95.50 86 SER A O 1
ATOM 698 N N . ILE A 1 87 ? 10.687 -1.880 -18.555 1.00 94.44 87 ILE A N 1
ATOM 699 C CA . ILE A 1 87 ? 10.320 -0.859 -19.548 1.00 94.44 87 ILE A CA 1
ATOM 700 C C . ILE A 1 87 ? 11.540 -0.029 -19.971 1.00 94.44 87 ILE A C 1
ATOM 702 O O . ILE A 1 87 ? 11.689 0.291 -21.151 1.00 94.44 87 ILE A O 1
ATOM 706 N N . ILE A 1 88 ? 12.417 0.338 -19.032 1.00 93.69 88 ILE A N 1
ATOM 707 C CA . ILE A 1 88 ? 13.634 1.106 -19.332 1.00 93.69 88 ILE A CA 1
ATOM 708 C C . ILE A 1 88 ? 14.602 0.277 -20.186 1.00 93.69 88 ILE A C 1
ATOM 710 O O . ILE A 1 88 ? 15.138 0.795 -21.168 1.00 93.69 88 ILE A O 1
ATOM 714 N N . GLU A 1 89 ? 14.808 -0.994 -19.842 1.00 93.44 89 GLU A N 1
ATOM 715 C CA . GLU A 1 89 ? 15.686 -1.910 -20.577 1.00 93.44 89 GLU A CA 1
ATOM 716 C C . GLU A 1 89 ? 15.170 -2.167 -21.999 1.00 93.44 89 GLU A C 1
ATOM 718 O O . GLU A 1 89 ? 15.917 -2.013 -22.972 1.00 93.44 89 GLU A O 1
ATOM 723 N N . GLU A 1 90 ? 13.876 -2.446 -22.142 1.00 92.00 90 GLU A N 1
ATOM 724 C CA . GLU A 1 90 ? 13.205 -2.588 -23.436 1.00 92.00 90 GLU A CA 1
ATOM 725 C C . GLU A 1 90 ? 13.354 -1.314 -24.275 1.00 92.00 90 GLU A C 1
ATOM 727 O O . GLU A 1 90 ? 13.772 -1.366 -25.432 1.00 92.00 90 GLU A O 1
ATOM 732 N N . CYS A 1 91 ? 13.106 -0.141 -23.684 1.00 90.69 91 CYS A N 1
ATOM 733 C CA . CYS A 1 91 ? 13.248 1.135 -24.385 1.00 90.69 91 CYS A CA 1
ATOM 734 C C . CYS A 1 91 ? 14.692 1.467 -24.785 1.00 90.69 91 CYS A C 1
ATOM 736 O O . CYS A 1 91 ? 14.893 2.276 -25.693 1.00 90.69 91 CYS A O 1
ATOM 738 N N . SER A 1 92 ? 15.689 0.874 -24.122 1.00 87.19 92 SER A N 1
ATOM 739 C CA . SER A 1 92 ? 17.105 1.096 -24.431 1.00 87.19 92 SER A CA 1
ATOM 740 C C . SER A 1 92 ? 17.590 0.312 -25.654 1.00 87.19 92 SER A C 1
ATOM 742 O O . SER A 1 92 ? 18.527 0.748 -26.321 1.00 87.19 92 SER A O 1
ATOM 744 N N . THR A 1 93 ? 16.940 -0.811 -25.971 1.00 85.50 93 THR A N 1
ATOM 745 C CA . THR A 1 93 ? 17.358 -1.736 -27.039 1.00 85.50 93 THR A CA 1
ATOM 746 C C . THR A 1 93 ? 16.371 -1.819 -28.204 1.00 85.50 93 THR A C 1
ATOM 748 O O . THR A 1 93 ? 16.739 -2.284 -29.282 1.00 85.50 93 THR A O 1
ATOM 751 N N . ALA A 1 94 ? 15.131 -1.357 -28.029 1.00 84.62 94 ALA A N 1
ATOM 752 C CA . ALA A 1 94 ? 14.093 -1.472 -29.045 1.00 84.62 94 ALA A CA 1
ATOM 753 C C . ALA A 1 94 ? 14.281 -0.507 -30.231 1.00 84.62 94 ALA A C 1
ATOM 755 O O . ALA A 1 94 ? 14.321 0.717 -30.079 1.00 84.62 94 ALA A O 1
ATOM 756 N N . GLU A 1 95 ? 14.269 -1.066 -31.444 1.00 84.81 95 GLU A N 1
ATOM 757 C CA . GLU A 1 95 ? 14.116 -0.318 -32.693 1.00 84.81 95 GLU A CA 1
ATOM 758 C C . GLU A 1 95 ? 12.649 -0.320 -33.138 1.00 84.81 95 GLU A C 1
ATOM 760 O O . GLU A 1 95 ? 12.105 -1.348 -33.549 1.00 84.81 95 GLU A O 1
ATOM 765 N N . LEU A 1 96 ? 11.998 0.844 -33.111 1.00 82.06 96 LEU A N 1
ATOM 766 C CA . LEU A 1 96 ? 10.642 0.982 -33.638 1.00 82.06 96 LEU A CA 1
ATOM 767 C C . LEU A 1 96 ? 10.664 1.027 -35.167 1.00 82.06 96 LEU A C 1
ATOM 769 O O . LEU A 1 96 ? 11.398 1.816 -35.761 1.00 82.06 96 LEU A O 1
ATOM 773 N N . ARG A 1 97 ? 9.815 0.223 -35.809 1.00 88.88 97 ARG A N 1
ATOM 774 C CA . ARG A 1 97 ? 9.610 0.229 -37.264 1.00 88.88 97 ARG A CA 1
ATOM 775 C C . ARG A 1 97 ? 8.142 0.472 -37.578 1.00 88.88 97 ARG A C 1
ATOM 777 O O . ARG A 1 97 ? 7.267 -0.040 -36.884 1.00 88.88 97 ARG A O 1
ATOM 784 N N . ASP A 1 98 ? 7.865 1.264 -38.608 1.00 86.12 98 ASP A N 1
ATOM 785 C CA . ASP A 1 98 ? 6.493 1.446 -39.081 1.00 86.12 98 ASP A CA 1
ATOM 786 C C . ASP A 1 98 ? 5.988 0.214 -39.855 1.00 86.12 98 ASP A C 1
ATOM 788 O O . ASP A 1 98 ? 6.724 -0.734 -40.139 1.00 86.12 98 ASP A O 1
ATOM 792 N N . ARG A 1 99 ? 4.714 0.246 -40.261 1.00 87.31 99 ARG A N 1
ATOM 793 C CA . ARG A 1 99 ? 4.086 -0.822 -41.059 1.00 87.31 99 ARG A CA 1
ATOM 794 C C . ARG A 1 99 ? 4.777 -1.073 -42.412 1.00 87.31 99 ARG A C 1
ATOM 796 O O . ARG A 1 99 ? 4.571 -2.124 -43.010 1.00 87.31 99 ARG A O 1
ATOM 803 N N . LYS A 1 100 ? 5.562 -0.117 -42.911 1.00 89.94 100 LYS A N 1
ATOM 804 C CA . LYS A 1 100 ? 6.334 -0.192 -44.159 1.00 89.94 100 LYS A CA 1
ATOM 805 C C . LYS A 1 100 ? 7.799 -0.597 -43.917 1.00 89.94 100 LYS A C 1
ATOM 807 O O . LYS A 1 100 ? 8.559 -0.677 -44.877 1.00 89.94 100 LYS A O 1
ATOM 812 N N . GLY A 1 101 ? 8.191 -0.876 -42.670 1.00 86.06 101 GLY A N 1
ATOM 813 C CA . GLY A 1 101 ? 9.539 -1.294 -42.281 1.00 86.06 101 GLY A CA 1
ATOM 814 C C . GLY A 1 101 ? 10.526 -0.148 -42.032 1.00 86.06 101 GLY A C 1
ATOM 815 O O . GLY A 1 101 ? 11.712 -0.416 -41.838 1.00 86.06 101 GLY A O 1
ATOM 816 N N . VAL A 1 102 ? 10.071 1.110 -42.021 1.00 88.50 102 VAL A N 1
ATOM 817 C CA . VAL A 1 102 ? 10.928 2.290 -41.824 1.00 88.50 102 VAL A CA 1
ATOM 818 C C . VAL A 1 102 ? 11.231 2.484 -40.342 1.00 88.50 102 VAL A C 1
ATOM 820 O O . VAL A 1 102 ? 10.308 2.596 -39.529 1.00 88.50 102 VAL A O 1
ATOM 823 N N . ILE A 1 103 ? 12.522 2.568 -40.003 1.00 86.50 103 ILE A N 1
ATOM 824 C CA . ILE A 1 103 ? 12.997 2.822 -38.638 1.00 86.50 103 ILE A CA 1
ATOM 825 C C . ILE A 1 103 ? 12.528 4.209 -38.185 1.00 86.50 103 ILE A C 1
ATOM 827 O O . ILE A 1 103 ? 12.763 5.215 -38.854 1.00 86.50 103 ILE A O 1
ATOM 831 N N . GLN A 1 104 ? 11.847 4.248 -37.046 1.00 86.38 104 GLN A N 1
ATOM 832 C CA . GLN A 1 104 ? 11.326 5.459 -36.430 1.00 86.38 104 GLN A CA 1
ATOM 833 C C . GLN A 1 104 ? 12.359 6.097 -35.502 1.00 86.38 104 GLN A C 1
ATOM 835 O O . GLN A 1 104 ? 13.267 5.446 -34.986 1.00 86.38 104 GLN A O 1
ATOM 840 N N . SER A 1 105 ? 12.196 7.401 -35.267 1.00 85.50 105 SER A N 1
ATOM 841 C CA . SER A 1 105 ? 13.057 8.142 -34.347 1.00 85.50 105 SER A CA 1
ATOM 842 C C . SER A 1 105 ? 13.017 7.535 -32.934 1.00 85.50 105 SER A C 1
ATOM 844 O O . SER A 1 105 ? 11.926 7.345 -32.387 1.00 85.50 105 SER A O 1
ATOM 846 N N . PRO A 1 106 ? 14.173 7.350 -32.267 1.00 87.94 106 PRO A N 1
ATOM 847 C CA . PRO A 1 106 ? 14.232 6.871 -30.883 1.00 87.94 106 PRO A CA 1
ATOM 848 C C . PRO A 1 106 ? 13.639 7.841 -29.847 1.00 87.94 106 PRO A C 1
ATOM 850 O O . PRO A 1 106 ? 13.593 7.528 -28.660 1.00 87.94 106 PRO A O 1
ATOM 853 N N . ALA A 1 107 ? 13.227 9.049 -30.251 1.00 88.38 107 ALA A N 1
ATOM 854 C CA . ALA A 1 107 ? 12.721 10.074 -29.338 1.00 88.38 107 ALA A CA 1
ATOM 855 C C . ALA A 1 107 ? 11.520 9.600 -28.500 1.00 88.38 107 ALA A C 1
ATOM 857 O O . ALA A 1 107 ? 11.472 9.887 -27.306 1.00 88.38 107 ALA A O 1
ATOM 858 N N . ALA A 1 108 ? 10.600 8.836 -29.098 1.00 86.69 108 ALA A N 1
ATOM 859 C CA . ALA A 1 108 ? 9.429 8.315 -28.396 1.00 86.69 10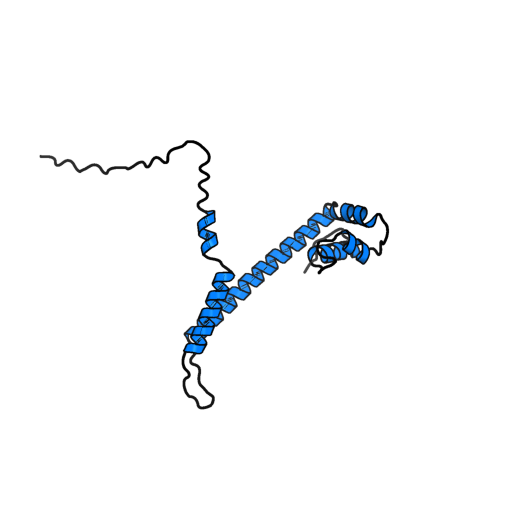8 ALA A CA 1
ATOM 860 C C . ALA A 1 108 ? 9.819 7.327 -27.280 1.00 86.69 108 ALA A C 1
ATOM 862 O O . ALA A 1 108 ? 9.421 7.514 -26.133 1.00 86.69 108 ALA A O 1
ATOM 863 N N . MET A 1 109 ? 10.675 6.343 -27.584 1.00 89.25 109 MET A N 1
ATOM 864 C CA . MET A 1 109 ? 11.144 5.348 -26.606 1.00 89.25 109 MET A CA 1
ATOM 865 C C . MET A 1 109 ? 11.964 5.992 -25.485 1.00 89.25 109 MET A C 1
ATOM 867 O O . MET A 1 109 ? 11.764 5.685 -24.313 1.00 89.25 109 MET A O 1
ATOM 871 N N . ARG A 1 110 ? 12.819 6.972 -25.815 1.00 89.44 110 ARG A N 1
ATOM 872 C CA . ARG A 1 110 ? 13.549 7.749 -24.801 1.00 89.44 110 ARG A CA 1
ATOM 873 C C . ARG A 1 110 ? 12.612 8.518 -23.874 1.00 89.44 110 ARG A C 1
ATOM 875 O O . ARG A 1 110 ? 12.861 8.559 -22.675 1.00 89.44 110 ARG A O 1
ATOM 882 N N . SER A 1 111 ? 11.535 9.103 -24.399 1.00 93.44 111 SER A N 1
ATOM 883 C CA . SER A 1 111 ? 10.543 9.792 -23.565 1.00 93.44 111 SER A CA 1
ATOM 884 C C . SER A 1 111 ? 9.845 8.834 -22.597 1.00 93.44 111 SER A C 1
ATOM 886 O O . SER A 1 111 ? 9.627 9.196 -21.443 1.00 93.44 111 SER A O 1
ATOM 888 N N . ILE A 1 112 ? 9.504 7.625 -23.050 1.00 92.81 112 ILE A N 1
ATOM 889 C CA . ILE A 1 112 ? 8.883 6.594 -22.207 1.00 92.81 112 ILE A CA 1
ATOM 890 C C . ILE A 1 112 ? 9.859 6.157 -21.109 1.00 92.81 112 ILE A C 1
ATOM 892 O O . ILE A 1 112 ? 9.488 6.161 -19.936 1.00 92.81 112 ILE A O 1
ATOM 896 N N . ALA A 1 113 ? 11.120 5.886 -21.462 1.00 93.50 113 ALA A N 1
ATOM 897 C CA . ALA A 1 113 ? 12.161 5.536 -20.498 1.00 93.50 113 ALA A CA 1
ATOM 898 C C . ALA A 1 113 ? 12.364 6.632 -19.438 1.00 93.50 113 ALA A C 1
ATOM 900 O O . ALA A 1 113 ? 12.410 6.337 -18.247 1.00 93.50 113 ALA A O 1
ATOM 901 N N . VAL A 1 114 ? 12.424 7.908 -19.838 1.00 93.94 114 VAL A N 1
ATOM 902 C CA . VAL A 1 114 ? 12.560 9.039 -18.899 1.00 93.94 114 VAL A CA 1
ATOM 903 C C . VAL A 1 114 ? 11.359 9.135 -17.956 1.00 93.94 114 VAL A C 1
ATOM 905 O O . VAL A 1 114 ? 11.541 9.361 -16.760 1.00 93.94 114 VAL A O 1
ATOM 908 N N . ASN A 1 115 ? 10.139 8.924 -18.457 1.00 94.81 115 ASN A N 1
ATOM 909 C CA . ASN A 1 115 ? 8.939 8.914 -17.620 1.00 94.81 115 ASN A CA 1
ATOM 910 C C . ASN A 1 115 ? 8.950 7.750 -16.617 1.00 94.81 115 ASN A C 1
ATOM 912 O O . ASN A 1 115 ? 8.617 7.954 -15.450 1.00 94.81 115 ASN A O 1
ATOM 916 N N . ALA A 1 116 ? 9.391 6.561 -17.036 1.00 94.00 116 ALA A N 1
ATOM 917 C CA . ALA A 1 116 ? 9.551 5.414 -16.145 1.00 94.00 116 ALA A CA 1
ATOM 918 C C . ALA A 1 116 ? 10.610 5.676 -15.057 1.00 94.00 116 ALA A C 1
ATOM 920 O O . ALA A 1 116 ? 10.367 5.422 -13.877 1.00 94.00 116 ALA A O 1
ATOM 921 N N . VAL A 1 117 ? 11.750 6.273 -15.424 1.00 92.12 117 VAL A N 1
ATOM 922 C CA . VAL A 1 117 ? 12.788 6.704 -14.471 1.00 92.12 117 VAL A CA 1
ATOM 923 C C . VAL A 1 117 ? 12.237 7.729 -13.479 1.00 92.12 117 VAL A C 1
ATOM 925 O O . VAL A 1 117 ? 12.506 7.633 -12.282 1.00 92.12 117 VAL A O 1
ATOM 928 N N . LYS A 1 118 ? 11.439 8.696 -13.942 1.00 92.50 118 LYS A N 1
ATOM 929 C CA . LYS A 1 118 ? 10.807 9.688 -13.067 1.00 92.50 118 LYS A CA 1
ATOM 930 C C . LYS A 1 118 ? 9.865 9.027 -12.054 1.00 92.50 118 LYS A C 1
ATOM 932 O O . LYS A 1 118 ? 9.963 9.327 -10.868 1.00 92.50 118 LYS A O 1
ATOM 937 N N . ALA A 1 119 ? 9.028 8.086 -12.494 1.00 92.00 119 ALA A N 1
ATOM 938 C CA . ALA A 1 119 ? 8.158 7.321 -11.600 1.00 92.00 119 ALA A CA 1
ATOM 939 C C . ALA A 1 119 ? 8.965 6.511 -10.562 1.00 92.00 119 ALA A C 1
ATOM 941 O O . ALA A 1 119 ? 8.611 6.484 -9.385 1.00 92.00 119 ALA A O 1
ATOM 942 N N . LEU A 1 120 ? 10.104 5.921 -10.953 1.00 89.50 120 LEU A N 1
ATOM 943 C CA . LEU A 1 120 ? 11.017 5.252 -10.014 1.00 89.50 120 LEU A CA 1
ATOM 944 C C . LEU A 1 120 ? 11.599 6.210 -8.964 1.00 89.50 120 LEU A C 1
ATOM 946 O O . LEU A 1 120 ? 11.701 5.839 -7.794 1.00 89.50 120 LEU A O 1
ATOM 950 N N . MET A 1 121 ? 11.969 7.434 -9.358 1.00 89.38 121 MET A N 1
ATOM 951 C CA . MET A 1 121 ? 12.464 8.460 -8.431 1.00 89.38 121 MET A CA 1
ATOM 952 C C . MET A 1 121 ? 11.394 8.913 -7.431 1.00 89.38 121 MET A C 1
ATOM 954 O O . MET A 1 121 ? 11.728 9.234 -6.293 1.00 89.38 121 MET A O 1
ATOM 958 N N . GLU A 1 122 ? 10.123 8.932 -7.831 1.00 87.31 122 GLU A N 1
ATOM 959 C CA . GLU A 1 122 ? 8.995 9.236 -6.942 1.00 87.31 122 GLU A CA 1
ATOM 960 C C . GLU A 1 122 ? 8.719 8.080 -5.963 1.00 87.31 122 GLU A C 1
ATOM 962 O O . GLU A 1 122 ? 8.504 8.321 -4.776 1.00 87.31 122 GLU A O 1
ATOM 967 N N . LEU A 1 123 ? 8.817 6.820 -6.415 1.00 83.81 123 LEU A N 1
ATOM 968 C CA . LEU A 1 123 ? 8.712 5.635 -5.547 1.00 83.81 123 LEU A CA 1
ATOM 969 C C . LEU A 1 123 ? 9.862 5.541 -4.524 1.00 83.81 123 LEU A C 1
ATOM 971 O O . LEU A 1 123 ? 9.671 5.048 -3.403 1.00 83.81 123 LEU A O 1
ATOM 975 N N . TYR A 1 124 ? 11.063 5.976 -4.906 1.00 77.62 124 TYR A N 1
ATOM 976 C CA . TYR A 1 124 ? 12.269 5.963 -4.077 1.00 77.62 124 TYR A CA 1
ATOM 977 C C . TYR A 1 124 ? 12.942 7.339 -4.096 1.00 77.62 124 TYR A C 1
ATOM 979 O O . TYR A 1 124 ? 13.943 7.529 -4.795 1.00 77.62 124 TYR A O 1
ATOM 987 N N . PRO A 1 125 ? 12.432 8.307 -3.315 1.00 73.44 125 PRO A N 1
ATOM 988 C CA . PRO A 1 125 ? 13.013 9.638 -3.267 1.00 73.44 125 PRO A CA 1
ATOM 989 C C . PRO A 1 125 ? 14.436 9.561 -2.705 1.00 73.44 125 PRO A C 1
ATOM 991 O O . PRO A 1 125 ? 14.651 9.425 -1.502 1.00 73.44 125 PRO A O 1
ATOM 994 N N . VAL A 1 126 ? 15.427 9.685 -3.591 1.00 62.31 126 VAL A N 1
ATOM 995 C CA . VAL A 1 126 ? 16.866 9.597 -3.271 1.00 62.31 126 VAL A CA 1
ATOM 996 C C . VAL A 1 126 ? 17.290 10.644 -2.225 1.00 62.31 126 VAL A C 1
ATOM 998 O O . VAL A 1 126 ? 18.247 10.438 -1.484 1.00 62.31 126 VAL A O 1
ATOM 1001 N N . LYS A 1 127 ? 16.535 11.744 -2.092 1.00 56.22 127 LYS A N 1
ATOM 1002 C CA . LYS A 1 127 ? 16.819 12.846 -1.158 1.00 56.22 127 LYS A CA 1
ATOM 1003 C C . LYS A 1 127 ? 16.512 12.523 0.314 1.00 56.22 127 LYS A C 1
ATOM 1005 O O . LYS A 1 127 ? 17.201 13.032 1.189 1.00 56.22 127 LYS A O 1
ATOM 1010 N N . ALA A 1 128 ? 15.555 11.637 0.608 1.00 50.66 128 ALA A N 1
ATOM 1011 C CA . ALA A 1 128 ? 15.163 11.333 1.993 1.00 50.66 128 ALA A CA 1
ATOM 1012 C C . ALA A 1 128 ? 16.185 10.453 2.746 1.00 50.66 128 ALA A C 1
ATOM 1014 O O . ALA A 1 128 ? 16.195 10.411 3.975 1.00 50.66 128 ALA A O 1
ATOM 1015 N N . ALA A 1 129 ? 17.072 9.757 2.026 1.00 49.12 129 ALA A N 1
ATOM 1016 C CA . ALA A 1 129 ? 18.080 8.883 2.628 1.00 49.12 129 ALA A CA 1
ATOM 1017 C C . ALA A 1 129 ? 19.309 9.638 3.175 1.00 49.12 129 ALA A C 1
ATOM 1019 O O . ALA A 1 129 ? 20.024 9.095 4.018 1.00 49.12 129 ALA A O 1
ATOM 1020 N N . GLN A 1 130 ? 19.564 10.875 2.725 1.00 49.59 130 GLN A N 1
ATOM 1021 C CA . GLN A 1 130 ? 20.701 11.673 3.207 1.00 49.59 130 GLN A CA 1
ATOM 1022 C C . GLN A 1 130 ? 20.381 12.507 4.455 1.00 49.59 130 GLN A C 1
ATOM 1024 O O . GLN A 1 130 ? 21.277 12.730 5.264 1.00 49.59 130 GLN A O 1
ATOM 1029 N N . GLU A 1 131 ? 19.127 12.914 4.672 1.00 49.09 131 GLU A N 1
ATOM 1030 C CA . GLU A 1 131 ? 18.766 13.755 5.827 1.00 49.09 131 GLU A CA 1
ATOM 1031 C C . GLU A 1 131 ? 18.688 12.960 7.144 1.00 49.09 131 GLU A C 1
ATOM 1033 O O . GLU A 1 131 ? 19.057 13.466 8.203 1.00 49.09 131 GLU A O 1
ATOM 1038 N N . ASN A 1 132 ? 18.311 11.675 7.101 1.00 49.22 132 ASN A N 1
ATOM 1039 C CA . ASN A 1 132 ? 18.104 10.876 8.318 1.00 49.22 132 ASN A CA 1
ATOM 1040 C C . ASN A 1 132 ? 19.393 10.303 8.949 1.00 49.22 132 ASN A C 1
ATOM 1042 O O . ASN A 1 132 ? 19.335 9.705 10.020 1.00 49.22 132 ASN A O 1
ATOM 1046 N N . LYS A 1 133 ? 20.562 10.481 8.314 1.00 48.41 133 LYS A N 1
ATOM 1047 C CA . LYS A 1 133 ? 21.879 10.102 8.873 1.00 48.41 133 LYS A CA 1
ATOM 1048 C C . LYS A 1 133 ? 22.671 11.280 9.454 1.00 48.41 133 LYS A C 1
ATOM 1050 O O . LYS A 1 133 ? 23.766 11.069 9.964 1.00 48.41 133 LYS A O 1
ATOM 1055 N N . LEU A 1 134 ? 22.128 12.498 9.400 1.00 51.00 134 LEU A N 1
ATOM 1056 C CA . LEU A 1 134 ? 22.785 13.726 9.860 1.00 51.00 134 LEU A CA 1
ATOM 1057 C C . LEU A 1 134 ? 21.898 14.532 10.821 1.00 51.00 134 LEU A C 1
ATOM 1059 O O . LEU A 1 134 ? 21.937 15.756 10.844 1.00 51.00 134 LEU A O 1
ATOM 1063 N N . LYS A 1 135 ? 21.134 13.858 11.689 1.00 46.56 135 LYS A N 1
ATOM 1064 C CA . LYS A 1 135 ? 20.694 14.478 12.946 1.00 46.56 135 LYS A CA 1
ATOM 1065 C C . LYS A 1 135 ? 21.844 14.427 13.951 1.00 46.56 135 LYS A C 1
ATOM 1067 O O . LYS A 1 135 ? 21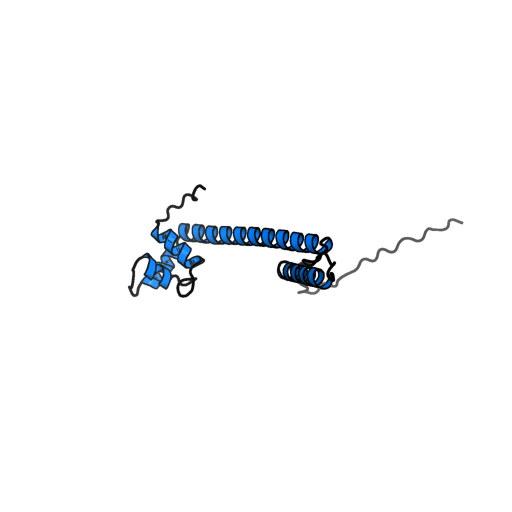.885 13.582 14.837 1.00 46.56 135 LYS A O 1
ATOM 1072 N N . ILE A 1 136 ? 22.803 15.334 13.786 1.00 54.25 136 ILE A N 1
ATOM 1073 C CA . ILE A 1 136 ? 23.624 15.790 14.908 1.00 54.25 136 ILE A CA 1
ATOM 1074 C C . ILE A 1 136 ? 22.682 16.670 15.729 1.00 54.25 136 ILE A C 1
ATOM 1076 O O . ILE A 1 136 ? 22.469 17.836 15.399 1.00 54.25 136 ILE A O 1
ATOM 1080 N N . GLU A 1 137 ? 22.041 16.098 16.747 1.00 51.66 137 GLU A N 1
ATOM 1081 C CA . GLU A 1 137 ? 21.319 16.879 17.752 1.00 51.66 137 GLU A CA 1
ATOM 1082 C C . GLU A 1 137 ? 22.349 17.647 18.589 1.00 51.66 137 GLU A C 1
ATOM 1084 O O . GLU A 1 137 ? 22.780 17.227 19.656 1.00 51.66 137 GLU A O 1
ATOM 1089 N N . GLY A 1 138 ? 22.793 18.786 18.058 1.00 47.56 138 GLY A N 1
ATOM 1090 C CA . GLY A 1 138 ? 23.567 19.781 18.785 1.00 47.56 138 GLY A CA 1
ATOM 1091 C C . GLY A 1 138 ? 22.643 20.587 19.688 1.00 47.56 138 GLY A C 1
ATOM 1092 O O . GLY A 1 138 ? 22.286 21.714 19.362 1.00 47.56 138 GLY A O 1
ATOM 1093 N N . SER A 1 139 ? 22.225 19.999 20.805 1.00 51.38 139 SER A N 1
ATOM 1094 C CA . SER A 1 139 ? 21.588 20.715 21.913 1.00 51.38 139 SER A CA 1
ATOM 1095 C C . SER A 1 139 ? 22.446 20.553 23.166 1.00 51.38 139 SER A C 1
ATOM 1097 O O . SER A 1 139 ? 22.214 19.658 23.970 1.00 51.38 139 SER A O 1
ATOM 1099 N N . GLY A 1 140 ? 23.451 21.422 23.308 1.00 46.72 140 GLY A N 1
ATOM 1100 C CA . GLY A 1 140 ? 24.253 21.568 24.528 1.00 46.72 140 GLY A CA 1
ATOM 1101 C C . GLY A 1 140 ? 25.757 21.646 24.263 1.00 46.72 140 GLY A C 1
ATOM 1102 O O . GLY A 1 140 ? 26.334 20.722 23.706 1.00 46.72 140 GLY A O 1
ATOM 1103 N N . GLU A 1 141 ? 26.358 22.778 24.641 1.00 50.03 141 GLU A N 1
ATOM 1104 C CA . GLU A 1 141 ? 27.794 23.057 24.826 1.00 50.03 141 GLU A CA 1
ATOM 1105 C C . GLU A 1 141 ? 28.758 21.864 24.671 1.00 50.03 141 GLU A C 1
ATOM 1107 O O . GLU A 1 141 ? 29.024 21.119 25.610 1.00 50.03 141 GLU A O 1
ATOM 1112 N N . GLY A 1 142 ? 29.360 21.712 23.494 1.00 50.41 142 GLY A N 1
ATOM 1113 C CA . GLY A 1 142 ? 30.395 20.703 23.275 1.00 50.41 142 GLY A CA 1
ATOM 1114 C C . GLY A 1 142 ? 31.053 20.896 21.922 1.00 50.41 142 GLY A C 1
ATOM 1115 O O . GLY A 1 142 ? 30.593 20.355 20.921 1.00 50.41 142 GLY A O 1
ATOM 1116 N N . GLY A 1 143 ? 32.094 21.729 21.877 1.00 49.66 143 GLY A N 1
ATOM 1117 C C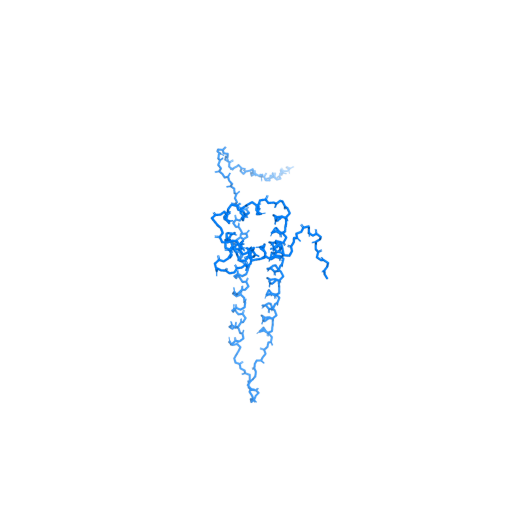A . GLY A 1 143 ? 32.825 22.052 20.653 1.00 49.66 143 GLY A CA 1
ATOM 1118 C C . GLY A 1 143 ? 33.322 20.805 19.915 1.00 49.66 143 GLY A C 1
ATOM 1119 O O . GLY A 1 143 ? 33.914 19.902 20.507 1.00 49.66 143 GLY A O 1
ATOM 1120 N N . ILE A 1 144 ? 33.103 20.774 18.599 1.00 60.00 144 ILE A N 1
ATOM 1121 C CA . ILE A 1 144 ? 33.663 19.753 17.710 1.00 60.00 144 ILE A CA 1
ATOM 1122 C C . ILE A 1 144 ? 35.185 19.943 17.698 1.00 60.00 144 ILE A C 1
ATOM 1124 O O . ILE A 1 144 ? 35.688 20.908 17.125 1.00 60.00 144 ILE A O 1
ATOM 1128 N N . THR A 1 145 ? 35.921 19.040 18.346 1.00 56.00 145 THR A N 1
ATOM 1129 C CA . THR A 1 145 ? 37.389 19.066 18.359 1.00 56.00 145 THR A CA 1
ATOM 1130 C C . THR A 1 145 ? 37.908 18.095 17.306 1.00 56.00 145 THR A C 1
ATOM 1132 O O . THR A 1 145 ? 37.714 16.886 17.418 1.00 56.00 145 THR A O 1
ATOM 1135 N N . PHE A 1 146 ? 38.556 18.615 16.264 1.00 58.19 146 PHE A N 1
ATOM 1136 C CA . PHE A 1 146 ? 39.261 17.793 15.284 1.00 58.19 146 PHE A CA 1
ATOM 1137 C C . PHE A 1 146 ? 40.676 17.521 15.792 1.00 58.19 146 PHE A C 1
ATOM 1139 O O . PHE A 1 146 ? 41.503 18.430 15.839 1.00 58.19 146 PHE A O 1
ATOM 1146 N N . ASN A 1 147 ? 40.978 16.272 16.142 1.00 59.66 147 ASN A N 1
ATOM 1147 C CA . ASN A 1 147 ? 42.361 15.868 16.373 1.00 59.66 147 ASN A CA 1
ATOM 1148 C C . ASN A 1 147 ? 43.067 15.731 15.022 1.00 59.66 147 ASN A C 1
ATOM 1150 O O . ASN A 1 147 ? 42.865 14.762 14.292 1.00 59.66 147 ASN A O 1
ATOM 1154 N N . VAL A 1 148 ? 43.891 16.721 14.688 1.00 72.38 148 VAL A N 1
ATOM 1155 C CA . VAL A 1 148 ? 44.797 16.671 13.539 1.00 72.38 148 VAL A CA 1
ATOM 1156 C C . VAL A 1 148 ? 46.060 15.928 13.973 1.00 72.38 148 VAL A C 1
ATOM 1158 O O . VAL A 1 148 ? 46.820 16.430 14.797 1.00 72.38 148 VAL A O 1
ATOM 1161 N N . ILE A 1 149 ? 46.291 14.727 13.438 1.00 68.88 149 ILE A N 1
ATOM 1162 C CA . ILE A 1 149 ? 47.561 14.011 13.618 1.00 68.88 149 ILE A CA 1
ATOM 1163 C C . ILE A 1 149 ? 48.517 14.488 12.526 1.00 68.88 149 ILE A C 1
ATOM 1165 O O . ILE A 1 149 ? 48.281 14.252 11.342 1.00 68.88 149 ILE A O 1
ATOM 1169 N N . MET A 1 150 ? 49.587 15.174 12.924 1.00 64.69 150 MET A N 1
ATOM 1170 C CA . MET A 1 150 ? 50.648 15.598 12.014 1.00 64.69 150 MET A CA 1
ATOM 1171 C C . MET A 1 150 ? 51.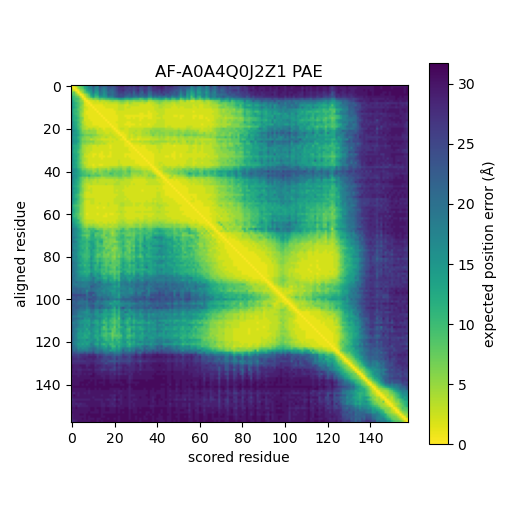685 14.466 11.896 1.00 64.69 150 MET A C 1
ATOM 1173 O O . MET A 1 150 ? 52.186 14.022 12.929 1.00 64.69 150 MET A O 1
ATOM 1177 N N . PRO A 1 151 ? 52.005 13.964 10.691 1.00 64.88 151 PRO A N 1
ATOM 1178 C CA . PRO A 1 151 ? 53.018 12.924 10.537 1.00 64.88 151 PRO A CA 1
ATOM 1179 C C . PRO A 1 151 ? 54.407 13.464 10.908 1.00 64.88 151 PRO A C 1
ATOM 1181 O O . PRO A 1 151 ? 54.782 14.563 10.495 1.00 64.88 151 PRO A O 1
ATOM 1184 N N . GLU A 1 152 ? 55.166 12.693 11.692 1.00 66.25 152 GLU A N 1
ATOM 1185 C CA . GLU A 1 152 ? 56.542 13.035 12.064 1.00 66.25 152 GLU A CA 1
ATOM 1186 C C . GLU A 1 152 ? 57.430 13.090 10.815 1.00 66.25 152 GLU A C 1
ATOM 1188 O O . GLU A 1 152 ? 57.457 12.163 10.002 1.00 66.25 152 GLU A O 1
ATOM 1193 N N . GLN A 1 153 ? 58.161 14.195 10.652 1.00 67.62 153 GLN A N 1
ATOM 1194 C CA . GLN A 1 153 ? 59.159 14.308 9.595 1.00 67.62 153 GLN A CA 1
ATOM 1195 C C . GLN A 1 153 ? 60.337 13.372 9.904 1.00 67.62 153 GLN A C 1
ATOM 1197 O O . GLN A 1 153 ? 60.817 13.361 11.041 1.00 67.62 153 GLN A O 1
ATOM 1202 N N . PRO A 1 154 ? 60.832 12.600 8.921 1.00 59.16 154 PRO A N 1
ATOM 1203 C CA . PRO A 1 154 ? 61.953 11.702 9.146 1.00 59.16 154 PRO A CA 1
ATOM 1204 C C . PRO A 1 154 ? 63.202 12.514 9.507 1.00 59.16 154 PRO A C 1
ATOM 1206 O O . PRO A 1 154 ? 63.620 13.398 8.756 1.00 59.16 154 PRO A O 1
ATOM 1209 N N . LYS A 1 155 ? 63.799 12.212 10.667 1.00 58.91 155 LYS A N 1
ATOM 1210 C CA . LYS A 1 155 ? 65.115 12.727 11.062 1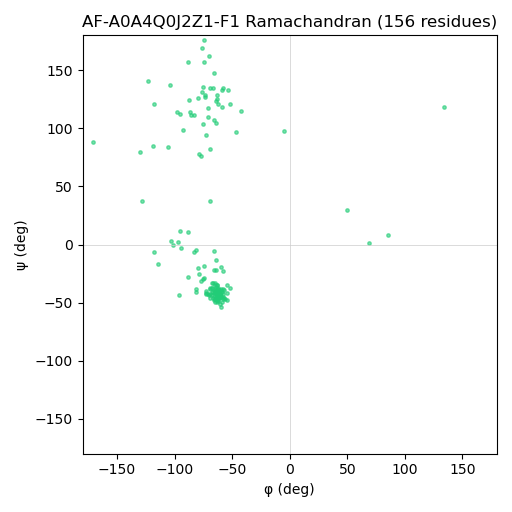.00 58.91 155 LYS A CA 1
ATOM 1211 C C . LYS A 1 155 ? 66.142 12.297 10.013 1.00 58.91 155 LYS A C 1
ATOM 1213 O O . LYS A 1 155 ? 66.356 11.105 9.820 1.00 58.91 155 LYS A O 1
ATOM 1218 N N . GLN A 1 156 ? 66.778 13.263 9.355 1.00 56.16 156 GLN A N 1
ATOM 1219 C CA . GLN A 1 156 ? 68.036 13.022 8.655 1.00 56.16 156 GLN A CA 1
ATOM 1220 C C . GLN A 1 156 ? 69.118 12.812 9.718 1.00 56.16 156 GLN A C 1
ATOM 1222 O O . GLN A 1 156 ? 69.457 13.744 10.446 1.00 56.16 156 GLN A O 1
ATOM 1227 N N . GLU A 1 157 ? 69.601 11.579 9.845 1.00 53.00 157 GLU A N 1
ATOM 1228 C CA . GLU A 1 157 ? 70.858 11.299 10.537 1.00 53.00 157 GLU A CA 1
ATOM 1229 C C . GLU A 1 157 ? 72.019 11.754 9.645 1.00 53.00 157 GLU A C 1
ATOM 1231 O O . GLU A 1 157 ? 72.043 11.467 8.445 1.00 53.00 157 GLU A O 1
ATOM 1236 N N . SER A 1 158 ? 72.905 12.542 10.254 1.00 43.94 158 SER A N 1
ATOM 1237 C CA . SER A 1 158 ? 74.106 13.150 9.677 1.00 43.94 158 SER A CA 1
ATOM 1238 C C . SER A 1 158 ? 75.177 12.141 9.282 1.00 43.94 158 SER A C 1
ATOM 1240 O O . SER A 1 158 ? 75.327 11.131 10.006 1.00 43.94 158 SER A O 1
#

Radius of gyration: 29.59 Å; Cα contacts (8 Å, |Δi|>4): 95; chains: 1; bounding box: 103×44×69 Å

Foldseek 3Di:
DDDDDAPDDPLLLQLLCCQPPNDPPRDVDLLVSQCVSVVDPDPCSVVVSVVSCPDPSSVVVNVVVVVVVVVVVVVVLVVLLVVLVVLLVCLVPDFDADPVRHTDDSPVSVVSNVVSVVVNCVSPVPVVVVPVVPPPVPDDDDDDDDDDDDDDDDDDDD

Secondary structure (DSSP, 8-state):
---------HHHHHHHHHHHHPPTTTTT-HHHHHHHHH---STTHHHHHHHHHTSHHHHHHHHHHHHHHHHHHHHHHHHHHHHHHHHHHHHHH---B-TT-PBPPTHHHHHHHHHHHHHHHHHS-TTHHHHTT------S---------PPPPPP---

pLDDT: mean 80.73, std 16.39, range [35.28, 95.5]